Protein AF-A0A372R9N8-F1 (afdb_monomer)

Secondary structure (DSSP, 8-state):
-----HHHHHHHHHT---SSS-PPPPPSS-TTS-HHHHHHHHHHHHHHHHHTT-HHHHHHHHHHHHHIIIII---HHHHHHHHHTS-HHHHHHHHHHHHHTTTTHHHHHHT-SS--HHHHHH--HHHHHHHHHHHHHHHTTTTSS----------------S------------

Structure (mmCIF, N/CA/C/O backbone):
data_AF-A0A372R9N8-F1
#
_entry.id   AF-A0A372R9N8-F1
#
loop_
_atom_site.group_PDB
_atom_site.id
_atom_site.type_symbol
_atom_site.label_atom_id
_atom_site.label_alt_id
_atom_site.label_comp_id
_atom_site.label_asym_id
_atom_site.label_entity_id
_atom_site.label_seq_id
_atom_site.pdbx_PDB_ins_code
_atom_site.Cartn_x
_atom_site.Cartn_y
_atom_site.Cartn_z
_atom_site.occupancy
_atom_site.B_iso_or_equiv
_atom_site.auth_seq_id
_atom_site.auth_comp_id
_atom_site.auth_asym_id
_atom_site.auth_atom_id
_atom_site.pdbx_PDB_model_num
ATOM 1 N N . MET A 1 1 ? -17.269 2.264 26.567 1.00 43.03 1 MET A N 1
ATOM 2 C CA . MET A 1 1 ? -16.571 1.505 25.507 1.00 43.03 1 MET A CA 1
ATOM 3 C C . MET A 1 1 ? -15.846 2.516 24.643 1.00 43.03 1 MET A C 1
ATOM 5 O O . MET A 1 1 ? -16.504 3.397 24.109 1.00 43.03 1 MET A O 1
ATOM 9 N N . THR A 1 2 ? -14.519 2.477 24.593 1.00 53.12 2 THR A N 1
ATOM 10 C CA . THR A 1 2 ? -13.720 3.378 23.752 1.00 53.12 2 THR A CA 1
ATOM 11 C C . THR A 1 2 ? -13.899 2.962 22.293 1.00 53.12 2 THR A C 1
ATOM 13 O O . THR A 1 2 ? -13.703 1.795 21.961 1.00 53.12 2 THR A O 1
ATOM 16 N N . GLU A 1 3 ? -14.330 3.882 21.434 1.00 68.81 3 GLU A N 1
ATOM 17 C CA . GLU A 1 3 ? -14.512 3.617 20.005 1.00 68.81 3 GLU A CA 1
ATOM 18 C C . GLU A 1 3 ? -13.165 3.241 19.367 1.00 68.81 3 GLU A C 1
ATOM 20 O O . GLU A 1 3 ? -12.196 3.994 19.471 1.00 68.81 3 GLU A O 1
ATOM 25 N N . ILE A 1 4 ? -13.092 2.068 18.724 1.00 79.00 4 ILE A N 1
ATOM 26 C CA . ILE A 1 4 ? -11.859 1.617 18.067 1.00 79.00 4 ILE A CA 1
ATOM 27 C C . ILE A 1 4 ? -11.661 2.411 16.774 1.00 79.00 4 ILE A C 1
ATOM 29 O O . ILE A 1 4 ? -12.340 2.159 15.770 1.00 79.00 4 ILE A O 1
ATOM 33 N N . ASN A 1 5 ? -10.709 3.343 16.791 1.00 91.69 5 ASN A N 1
ATOM 34 C CA . ASN A 1 5 ? -10.430 4.228 15.662 1.00 91.69 5 ASN A CA 1
ATOM 35 C C .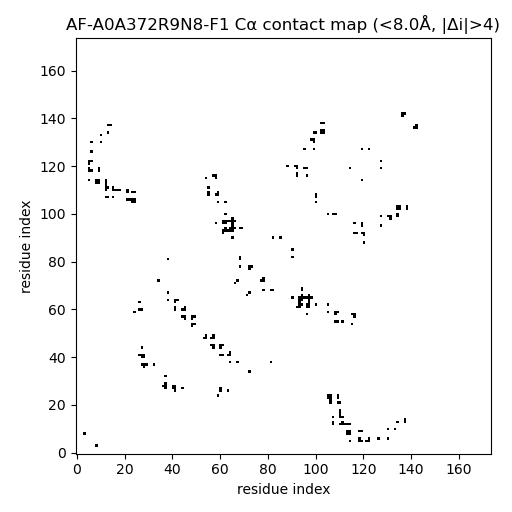 ASN A 1 5 ? -9.577 3.550 14.562 1.00 91.69 5 ASN A C 1
ATOM 37 O O . ASN A 1 5 ? -9.140 2.402 14.682 1.00 91.69 5 ASN A O 1
ATOM 41 N N . ALA A 1 6 ? -9.351 4.261 13.449 1.00 95.00 6 ALA A N 1
ATOM 42 C CA . ALA A 1 6 ? -8.601 3.746 12.298 1.00 95.00 6 ALA A CA 1
ATOM 43 C C . ALA A 1 6 ? -7.177 3.294 12.664 1.00 95.00 6 ALA A C 1
ATOM 45 O O . ALA A 1 6 ? -6.749 2.228 12.226 1.00 95.00 6 ALA A O 1
ATOM 46 N N . TYR A 1 7 ? -6.473 4.074 13.487 1.00 97.19 7 TYR A N 1
ATOM 47 C CA . TYR A 1 7 ? -5.128 3.749 13.953 1.00 97.19 7 TYR A CA 1
ATOM 48 C C . TYR A 1 7 ? -5.107 2.425 14.728 1.00 97.19 7 TYR A C 1
ATOM 50 O O . TYR A 1 7 ? -4.337 1.530 14.389 1.00 97.19 7 TYR A O 1
ATOM 58 N N . GLN A 1 8 ? -6.008 2.252 15.700 1.00 96.75 8 GLN A N 1
ATOM 59 C CA . GLN A 1 8 ? -6.054 1.045 16.530 1.00 96.75 8 GLN A CA 1
ATOM 60 C C . GLN A 1 8 ? -6.356 -0.215 15.708 1.00 96.75 8 GLN A C 1
ATOM 62 O O . GLN A 1 8 ? -5.781 -1.271 15.969 1.00 96.75 8 GLN A O 1
ATOM 67 N N . ARG A 1 9 ? -7.215 -0.110 14.684 1.00 97.00 9 ARG A N 1
ATOM 68 C CA . ARG A 1 9 ? -7.500 -1.228 13.767 1.00 97.00 9 ARG A CA 1
ATOM 69 C C . ARG A 1 9 ? -6.282 -1.620 12.939 1.00 97.00 9 ARG A C 1
ATOM 71 O O . ARG A 1 9 ? -6.011 -2.809 12.808 1.00 97.00 9 ARG A O 1
ATOM 78 N N . ILE A 1 10 ? -5.553 -0.638 12.408 1.00 98.00 10 ILE A N 1
ATOM 79 C CA . ILE A 1 10 ? -4.349 -0.897 11.609 1.00 98.00 10 ILE A CA 1
ATOM 80 C C . ILE A 1 10 ? -3.252 -1.505 12.485 1.00 98.00 10 ILE A C 1
ATOM 82 O O . ILE A 1 10 ? -2.658 -2.505 12.100 1.00 98.00 10 ILE A O 1
ATOM 86 N N . LEU A 1 11 ? -3.025 -0.967 13.686 1.00 97.62 11 LEU A N 1
ATOM 87 C CA . LEU A 1 11 ? -2.047 -1.523 14.622 1.00 97.62 11 LEU A CA 1
ATOM 88 C C . LEU A 1 11 ? -2.393 -2.964 15.028 1.00 97.62 11 LEU A C 1
ATOM 90 O O . LEU A 1 11 ? -1.517 -3.823 15.065 1.00 97.62 11 LEU A O 1
ATOM 94 N N . GLY A 1 12 ? -3.671 -3.246 15.301 1.00 96.81 12 GLY A N 1
ATOM 95 C CA . GLY A 1 12 ? -4.128 -4.605 15.598 1.00 96.81 12 GLY A CA 1
ATOM 96 C C . GLY A 1 12 ? -3.878 -5.577 14.442 1.00 96.81 12 GLY A C 1
ATOM 97 O O . GLY A 1 12 ? -3.450 -6.707 14.664 1.00 96.81 12 GLY A O 1
ATOM 98 N N . ASP A 1 13 ? -4.077 -5.121 13.206 1.00 97.06 13 ASP A N 1
ATOM 99 C CA . ASP A 1 13 ? -3.770 -5.904 12.012 1.00 97.06 13 ASP A CA 1
ATOM 100 C C . ASP A 1 13 ? -2.258 -6.079 11.779 1.00 97.06 13 ASP A C 1
ATOM 102 O O . ASP A 1 13 ? -1.839 -7.139 11.322 1.00 97.06 13 ASP A O 1
ATOM 106 N N . LEU A 1 14 ? -1.417 -5.098 12.123 1.00 96.69 14 LEU A N 1
ATOM 107 C CA . LEU A 1 14 ? 0.045 -5.240 12.058 1.00 96.69 14 LEU A CA 1
ATOM 108 C C . LEU A 1 14 ? 0.571 -6.297 13.035 1.00 96.69 14 LEU A C 1
ATOM 110 O O . LEU A 1 14 ? 1.542 -6.976 12.727 1.00 96.69 14 LEU A O 1
ATOM 114 N N . ARG A 1 15 ? -0.088 -6.470 14.186 1.00 95.69 15 ARG A N 1
ATOM 115 C CA . ARG A 1 15 ? 0.272 -7.465 15.212 1.00 95.69 15 ARG A CA 1
ATOM 116 C C . ARG A 1 15 ? -0.262 -8.870 14.936 1.00 95.69 15 ARG A C 1
ATOM 118 O O . ARG A 1 15 ? -0.009 -9.792 15.709 1.00 95.69 15 ARG A O 1
ATOM 125 N N . ARG A 1 16 ? -1.047 -9.059 13.874 1.00 94.06 16 ARG A N 1
ATOM 126 C CA . ARG A 1 16 ? -1.622 -10.369 13.560 1.00 94.06 16 ARG A CA 1
ATOM 127 C C . ARG A 1 16 ? -0.546 -11.365 13.157 1.00 94.06 16 ARG A C 1
ATOM 129 O O . ARG A 1 16 ? 0.140 -11.168 12.163 1.00 94.06 16 ARG A O 1
ATOM 136 N N . LEU A 1 17 ? -0.505 -12.482 13.877 1.00 91.06 17 LEU A N 1
ATOM 137 C CA . LEU A 1 17 ? 0.368 -13.622 13.583 1.00 91.06 17 LEU A CA 1
ATOM 138 C C . LEU A 1 17 ? -0.353 -14.758 12.847 1.00 91.06 17 LEU A C 1
ATOM 140 O O . LEU A 1 17 ? 0.290 -15.698 12.393 1.00 91.06 17 LEU A O 1
ATOM 144 N N . GLN A 1 18 ? -1.685 -14.689 12.760 1.00 88.94 18 GLN A N 1
ATOM 145 C CA . GLN A 1 18 ? -2.512 -15.709 12.122 1.00 88.94 18 GLN A CA 1
ATOM 146 C C . GLN A 1 18 ? -3.116 -15.201 10.801 1.00 88.94 18 GLN A C 1
ATOM 148 O O . GLN A 1 18 ? -3.549 -14.045 10.755 1.00 88.94 18 GLN A O 1
ATOM 153 N N . PRO A 1 19 ? -3.191 -16.056 9.764 1.00 91.12 19 PRO A N 1
ATOM 154 C CA . PRO A 1 19 ? -2.629 -17.412 9.728 1.00 91.12 19 PRO A CA 1
ATOM 155 C C . PRO A 1 19 ? -1.086 -17.401 9.748 1.00 91.12 19 PRO A C 1
ATOM 157 O O . PRO A 1 19 ? -0.458 -16.455 9.264 1.00 91.12 19 PRO A O 1
ATOM 160 N N . THR A 1 20 ? -0.482 -18.424 10.366 1.00 86.62 20 THR A N 1
ATOM 161 C CA . THR A 1 20 ? 0.984 -18.551 10.468 1.00 86.62 20 THR A CA 1
ATOM 162 C C . THR A 1 20 ? 1.615 -18.619 9.081 1.00 86.62 20 THR A C 1
ATOM 164 O O . THR A 1 20 ? 2.486 -17.811 8.751 1.00 86.62 20 THR A O 1
ATOM 167 N N . GLU A 1 21 ? 1.102 -19.516 8.241 1.00 88.44 21 GLU A N 1
ATOM 168 C CA . GLU A 1 21 ? 1.483 -19.625 6.839 1.00 88.44 21 GLU A CA 1
ATOM 169 C C . GLU A 1 21 ? 0.560 -18.773 5.970 1.00 88.44 21 GLU A C 1
ATOM 171 O O . GLU A 1 21 ? -0.666 -18.841 6.060 1.00 88.44 21 GLU A O 1
ATOM 176 N N . VAL A 1 22 ? 1.172 -17.951 5.126 1.00 91.56 22 VAL A N 1
ATOM 177 C CA . VAL A 1 22 ? 0.489 -17.049 4.205 1.00 91.56 22 VAL A CA 1
ATOM 178 C C . VAL A 1 22 ? 1.173 -17.170 2.857 1.00 91.56 22 VAL A C 1
ATOM 180 O O . VAL A 1 22 ? 2.383 -16.976 2.756 1.00 91.56 22 VAL A O 1
ATOM 183 N N . ALA A 1 23 ? 0.396 -17.433 1.809 1.00 90.94 23 ALA A N 1
ATOM 184 C CA . ALA A 1 23 ? 0.884 -17.264 0.451 1.00 90.94 23 ALA A CA 1
ATOM 185 C C . ALA A 1 23 ? 0.972 -15.764 0.139 1.00 90.94 23 ALA A C 1
ATOM 187 O O . ALA A 1 23 ? -0.040 -15.057 0.167 1.00 90.94 23 ALA A O 1
ATOM 188 N N . ALA A 1 24 ? 2.179 -15.281 -0.153 1.00 89.94 24 ALA A N 1
ATOM 189 C CA . ALA A 1 24 ? 2.378 -13.918 -0.621 1.00 89.94 24 ALA A CA 1
ATOM 190 C C . ALA A 1 24 ? 1.593 -13.712 -1.924 1.00 89.94 24 ALA A C 1
ATOM 192 O O . ALA A 1 24 ? 1.781 -14.445 -2.898 1.00 89.94 24 ALA A O 1
ATOM 193 N N . TYR A 1 25 ? 0.699 -12.723 -1.943 1.00 95.25 25 TYR A N 1
ATOM 194 C CA . TYR A 1 25 ? 0.009 -12.344 -3.170 1.00 95.25 25 TYR A CA 1
ATOM 195 C C . TYR A 1 25 ? 1.032 -11.711 -4.118 1.00 95.25 25 TYR A C 1
ATOM 197 O O . TYR A 1 25 ? 1.612 -10.706 -3.727 1.00 95.25 25 TYR A O 1
ATOM 205 N N . PRO A 1 26 ? 1.293 -12.265 -5.314 1.00 96.56 26 PRO A N 1
ATOM 206 C CA . PRO A 1 26 ? 2.371 -11.792 -6.176 1.00 96.56 26 PRO A CA 1
ATOM 207 C C . PRO A 1 26 ? 2.063 -10.412 -6.784 1.00 96.56 26 PRO A C 1
ATOM 209 O O . PRO A 1 26 ? 0.893 -10.035 -6.912 1.00 96.56 26 PRO A O 1
ATOM 212 N N . PRO A 1 27 ? 3.088 -9.660 -7.232 1.00 97.06 27 PRO A N 1
ATOM 213 C CA . PRO A 1 27 ? 2.860 -8.442 -7.999 1.00 97.06 27 PRO A CA 1
ATOM 214 C C . PRO A 1 27 ? 2.071 -8.754 -9.284 1.00 97.06 27 PRO A C 1
ATOM 216 O O . PRO A 1 27 ? 2.289 -9.796 -9.905 1.00 97.06 27 PRO A O 1
ATOM 219 N N . PRO A 1 28 ? 1.191 -7.846 -9.745 1.00 96.81 28 PRO A N 1
ATOM 220 C CA . PRO A 1 28 ? 0.350 -8.074 -10.924 1.00 96.81 28 PRO A CA 1
ATOM 221 C C . PRO A 1 28 ? 1.111 -7.958 -12.259 1.00 96.81 28 PRO A C 1
ATOM 223 O O . PRO A 1 28 ? 0.489 -7.869 -13.314 1.00 96.81 28 PRO A O 1
ATOM 226 N N . TYR A 1 29 ? 2.443 -7.925 -12.219 1.00 97.00 29 TYR A N 1
ATOM 227 C CA . TYR A 1 29 ? 3.330 -7.718 -13.355 1.00 97.00 29 TYR A CA 1
ATOM 228 C C . TYR A 1 29 ? 4.553 -8.630 -13.269 1.00 97.00 29 TYR A C 1
ATOM 230 O O . TYR A 1 29 ? 4.958 -9.072 -12.192 1.00 97.00 29 TYR A O 1
ATOM 238 N N . THR A 1 30 ? 5.185 -8.874 -14.414 1.00 95.06 30 THR A N 1
ATOM 239 C CA . THR A 1 30 ? 6.454 -9.601 -14.483 1.00 95.06 30 THR A CA 1
ATOM 240 C C . THR A 1 30 ? 7.630 -8.670 -14.186 1.00 95.06 30 THR A C 1
ATOM 242 O O . THR A 1 30 ? 7.565 -7.455 -14.387 1.00 95.06 30 THR A O 1
ATOM 245 N N . ILE A 1 31 ? 8.751 -9.229 -13.727 1.00 91.12 31 ILE A N 1
ATOM 246 C CA . ILE A 1 31 ? 9.955 -8.438 -13.419 1.00 91.12 31 ILE A CA 1
ATOM 247 C C . ILE A 1 31 ? 10.546 -7.739 -14.654 1.00 91.12 31 ILE A C 1
ATOM 249 O O . ILE A 1 31 ? 11.202 -6.709 -14.512 1.00 91.12 31 ILE A O 1
ATOM 253 N N . THR A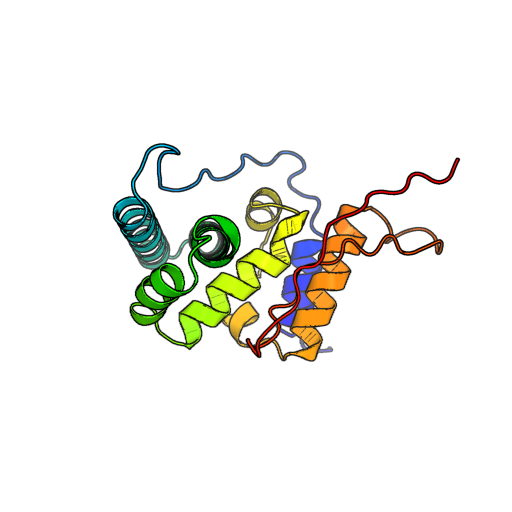 1 32 ? 10.289 -8.279 -15.849 1.00 94.50 32 THR A N 1
ATOM 254 C CA . THR A 1 32 ? 10.775 -7.774 -17.139 1.00 94.50 32 THR A CA 1
ATOM 255 C C . THR A 1 32 ? 9.870 -6.714 -17.764 1.00 94.50 32 THR A C 1
ATOM 257 O O . THR A 1 32 ? 10.280 -6.098 -18.744 1.00 94.50 32 THR A O 1
ATOM 260 N N . ALA A 1 33 ? 8.657 -6.512 -17.237 1.00 96.12 33 ALA A N 1
ATOM 261 C CA . ALA A 1 33 ? 7.711 -5.527 -17.756 1.00 96.12 33 ALA A CA 1
ATOM 262 C C . ALA A 1 33 ? 8.277 -4.097 -17.679 1.00 96.12 33 ALA A C 1
ATOM 264 O O . ALA A 1 33 ? 8.979 -3.735 -16.726 1.00 96.12 33 ALA A O 1
ATOM 265 N N . GLY A 1 34 ? 7.944 -3.272 -18.675 1.00 97.12 34 GLY A N 1
ATOM 266 C CA . GLY A 1 34 ? 8.296 -1.846 -18.688 1.00 97.12 34 GLY A CA 1
ATOM 267 C C . GLY A 1 34 ? 7.582 -1.064 -17.577 1.00 97.12 34 GLY A C 1
ATOM 268 O O . GLY A 1 34 ? 6.603 -1.540 -17.011 1.00 97.12 34 GLY A O 1
ATOM 269 N N . LEU A 1 35 ? 8.038 0.151 -17.246 1.00 97.12 35 LEU A N 1
ATOM 270 C CA . LEU A 1 35 ? 7.426 0.940 -16.161 1.00 97.12 35 LEU A CA 1
ATOM 271 C C . LEU A 1 35 ? 5.958 1.279 -16.445 1.00 97.12 35 LEU A C 1
ATOM 273 O O . LEU A 1 35 ? 5.122 1.190 -15.551 1.00 97.12 35 LEU A O 1
ATOM 277 N N . GLU A 1 36 ? 5.657 1.654 -17.683 1.00 97.31 36 GLU A N 1
ATOM 278 C CA . GLU A 1 36 ? 4.313 1.965 -18.161 1.00 97.31 36 GLU A CA 1
ATOM 279 C C . GLU A 1 36 ? 3.401 0.736 -18.054 1.00 97.31 36 GLU A C 1
ATOM 281 O O . GLU A 1 36 ? 2.345 0.801 -17.433 1.00 97.31 36 GLU A O 1
ATOM 286 N N . GLU A 1 37 ? 3.870 -0.415 -18.539 1.00 97.94 37 GLU A N 1
ATOM 287 C CA . GLU A 1 37 ? 3.149 -1.686 -18.446 1.00 97.94 37 GLU A CA 1
ATOM 288 C C . GLU A 1 37 ? 2.911 -2.106 -16.986 1.00 97.94 37 GLU A C 1
ATOM 290 O O . GLU A 1 37 ? 1.794 -2.473 -16.622 1.00 97.94 37 GLU A O 1
ATOM 295 N N . LYS A 1 38 ? 3.929 -2.001 -16.116 1.00 98.44 38 LYS A N 1
ATOM 296 C CA . LYS A 1 38 ? 3.777 -2.260 -14.675 1.00 98.44 38 LYS A CA 1
ATOM 297 C C . LYS A 1 38 ? 2.691 -1.365 -14.077 1.00 98.44 38 LYS A C 1
ATOM 299 O O . LYS A 1 38 ? 1.829 -1.861 -13.357 1.00 98.44 38 LYS A O 1
ATOM 304 N N . PHE A 1 39 ? 2.711 -0.066 -14.376 1.00 98.12 39 PHE A N 1
ATOM 305 C CA . PHE A 1 39 ? 1.721 0.884 -13.869 1.00 98.12 39 PHE A CA 1
ATOM 306 C C . PHE A 1 39 ? 0.297 0.529 -14.318 1.00 98.12 39 PHE A C 1
ATOM 308 O O . PHE A 1 39 ? -0.616 0.494 -13.488 1.00 98.12 39 PHE A O 1
ATOM 315 N N . ASP A 1 40 ? 0.113 0.201 -15.596 1.00 98.12 40 ASP A N 1
ATOM 316 C CA . ASP A 1 40 ? -1.187 -0.176 -16.155 1.00 98.12 40 ASP A CA 1
ATOM 317 C C . ASP A 1 40 ? -1.714 -1.480 -15.545 1.00 98.12 40 ASP A C 1
ATOM 319 O O . ASP A 1 40 ? -2.877 -1.550 -15.136 1.00 98.12 40 ASP A O 1
ATOM 323 N N . LEU A 1 41 ? -0.855 -2.493 -15.393 1.00 98.56 41 LEU A N 1
ATOM 324 C CA . LEU A 1 41 ? -1.211 -3.770 -14.770 1.00 98.56 41 LEU A CA 1
ATOM 325 C C . LEU A 1 41 ? -1.584 -3.612 -13.290 1.00 98.56 41 LEU A C 1
ATOM 327 O O . LEU A 1 41 ? -2.563 -4.214 -12.837 1.00 98.56 41 LEU A O 1
ATOM 331 N N . ILE A 1 42 ? -0.858 -2.773 -12.542 1.00 98.50 42 ILE A N 1
ATOM 332 C CA . ILE A 1 42 ? -1.194 -2.447 -11.149 1.00 98.50 42 ILE A CA 1
ATOM 333 C C . ILE A 1 42 ? -2.567 -1.771 -11.080 1.00 98.50 42 ILE A C 1
ATOM 335 O O . ILE A 1 42 ? -3.423 -2.206 -10.307 1.00 98.50 42 ILE A O 1
ATOM 339 N N . ASN A 1 43 ? -2.812 -0.745 -11.899 1.00 98.06 43 ASN A N 1
ATOM 340 C CA . ASN A 1 43 ? -4.098 -0.045 -11.912 1.00 98.06 43 ASN A CA 1
ATOM 341 C C . ASN A 1 43 ? -5.248 -0.979 -12.309 1.00 98.06 43 ASN A C 1
ATOM 343 O O . ASN A 1 43 ? -6.285 -0.992 -11.646 1.00 98.06 43 ASN A O 1
ATOM 347 N N . ALA A 1 44 ? -5.057 -1.825 -13.322 1.00 98.38 44 ALA A N 1
ATOM 348 C CA . ALA A 1 44 ? -6.047 -2.820 -13.721 1.00 98.38 44 ALA A CA 1
ATOM 349 C C . ALA A 1 44 ? -6.352 -3.818 -12.590 1.00 98.38 44 ALA A C 1
ATOM 351 O O . ALA A 1 44 ? -7.512 -4.183 -12.379 1.00 98.38 44 ALA A O 1
ATOM 352 N N . ALA A 1 45 ? -5.338 -4.244 -11.830 1.00 98.50 45 ALA A N 1
ATOM 353 C CA . ALA A 1 45 ? -5.521 -5.121 -10.678 1.00 98.50 45 ALA A CA 1
ATOM 354 C C . ALA A 1 45 ? -6.281 -4.433 -9.531 1.00 98.50 45 ALA A C 1
ATOM 356 O O . ALA A 1 45 ? -7.191 -5.037 -8.962 1.00 98.50 45 ALA A O 1
ATOM 357 N N . ILE A 1 46 ? -5.992 -3.157 -9.259 1.00 98.19 46 ILE A N 1
ATOM 358 C CA . ILE A 1 46 ? -6.737 -2.329 -8.297 1.00 98.19 46 ILE A CA 1
ATOM 359 C C . ILE A 1 46 ? -8.211 -2.213 -8.708 1.00 98.19 46 ILE A C 1
ATOM 361 O O . ILE A 1 46 ? -9.096 -2.434 -7.883 1.0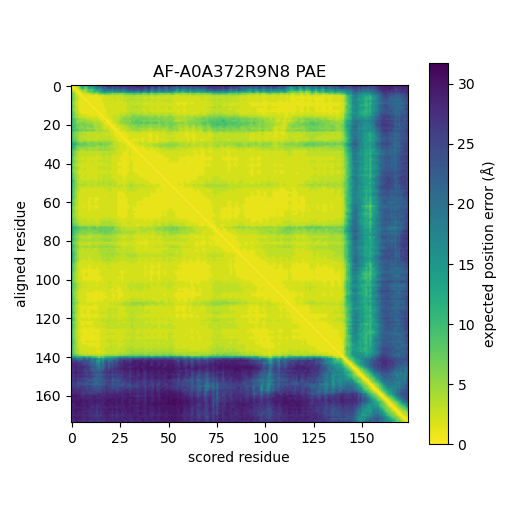0 98.19 46 ILE A O 1
ATOM 365 N N . GLU A 1 47 ? -8.495 -1.898 -9.973 1.00 97.94 47 GLU A N 1
ATOM 366 C CA . GLU A 1 47 ? -9.872 -1.772 -10.469 1.00 97.94 47 GLU A CA 1
ATOM 367 C C . GLU A 1 47 ? -10.618 -3.112 -10.486 1.00 97.94 47 GLU A C 1
ATOM 369 O O . GLU A 1 47 ? -11.828 -3.159 -10.260 1.00 97.94 47 GLU A O 1
ATOM 374 N N . ARG A 1 48 ? -9.925 -4.233 -10.720 1.00 98.25 48 ARG A N 1
ATOM 375 C CA . ARG A 1 48 ? -10.518 -5.566 -10.529 1.00 98.25 48 ARG A CA 1
ATOM 376 C C . ARG A 1 48 ? -10.881 -5.810 -9.068 1.00 98.25 48 ARG A C 1
ATOM 378 O O . ARG A 1 48 ? -12.030 -6.149 -8.815 1.00 98.25 48 ARG A O 1
ATOM 385 N N . ALA A 1 49 ? -9.954 -5.583 -8.136 1.00 97.94 49 ALA A N 1
ATOM 386 C CA . ALA A 1 49 ? -10.190 -5.790 -6.707 1.00 97.94 49 ALA A CA 1
ATOM 387 C C . ALA A 1 49 ? -11.369 -4.950 -6.186 1.00 97.94 49 ALA A C 1
ATOM 389 O O . ALA A 1 49 ? -12.220 -5.468 -5.471 1.00 97.94 49 ALA A O 1
ATOM 390 N N . LYS A 1 50 ? -11.479 -3.685 -6.619 1.00 95.94 50 LYS A N 1
ATOM 391 C CA . LYS A 1 50 ? -12.633 -2.822 -6.311 1.00 95.94 50 LYS A CA 1
ATOM 392 C C . LYS A 1 50 ? -13.956 -3.397 -6.818 1.00 95.94 50 LYS A C 1
ATOM 394 O O . LYS A 1 50 ? -14.945 -3.357 -6.101 1.00 95.94 50 LYS A O 1
ATOM 399 N N . ARG A 1 51 ? -13.989 -3.907 -8.055 1.00 97.94 51 ARG A N 1
ATOM 400 C CA . ARG A 1 51 ? -15.218 -4.439 -8.672 1.00 97.94 51 ARG A CA 1
ATOM 401 C C . ARG A 1 51 ? -15.746 -5.692 -7.982 1.00 97.94 51 ARG A C 1
ATOM 403 O O . ARG A 1 51 ? -16.954 -5.889 -7.974 1.00 97.94 51 ARG A O 1
ATOM 410 N N . ILE A 1 52 ? -14.860 -6.517 -7.429 1.00 97.50 52 ILE A N 1
ATOM 411 C CA . ILE A 1 52 ? -15.235 -7.729 -6.684 1.00 97.50 52 ILE A CA 1
ATOM 412 C C . ILE A 1 52 ? -15.332 -7.497 -5.167 1.00 97.50 52 ILE A C 1
ATOM 414 O O . ILE A 1 52 ? -15.492 -8.457 -4.425 1.00 97.50 52 ILE A O 1
ATOM 418 N N . ASP A 1 53 ? -15.209 -6.242 -4.718 1.00 96.12 53 ASP A N 1
ATOM 419 C CA . ASP A 1 53 ? -15.193 -5.829 -3.307 1.00 96.12 53 ASP A CA 1
ATOM 420 C C . ASP A 1 53 ? -14.181 -6.601 -2.432 1.00 96.12 53 ASP A C 1
ATOM 422 O O . ASP A 1 53 ? -14.395 -6.863 -1.247 1.00 96.12 53 ASP A O 1
ATOM 426 N N . ASP A 1 54 ? -13.030 -6.960 -3.011 1.00 97.44 54 ASP A N 1
ATOM 427 C CA . ASP A 1 54 ? -11.970 -7.653 -2.281 1.00 97.44 54 ASP A CA 1
ATOM 428 C C . ASP A 1 54 ? -10.995 -6.647 -1.661 1.00 97.44 54 ASP A C 1
ATOM 430 O O . ASP A 1 54 ? -10.045 -6.154 -2.283 1.00 97.44 54 ASP A O 1
ATOM 434 N N . ARG A 1 55 ? -11.237 -6.351 -0.383 1.00 97.06 55 ARG A N 1
ATOM 435 C CA . ARG A 1 55 ? -10.422 -5.447 0.439 1.00 97.06 55 ARG A CA 1
ATOM 436 C C . ARG A 1 55 ? -8.951 -5.866 0.516 1.00 97.06 55 ARG A C 1
ATOM 438 O O . ARG A 1 55 ? -8.087 -4.987 0.514 1.00 97.06 55 ARG A O 1
ATOM 445 N N . ILE A 1 56 ? -8.660 -7.163 0.640 1.00 97.38 56 ILE A N 1
ATOM 446 C CA . ILE A 1 56 ? -7.285 -7.648 0.834 1.00 97.38 56 ILE A CA 1
ATOM 447 C C . ILE A 1 56 ? -6.516 -7.483 -0.472 1.00 97.38 56 ILE A C 1
ATOM 449 O O . ILE A 1 56 ? -5.440 -6.883 -0.472 1.00 97.38 56 ILE A O 1
ATOM 453 N N . LEU A 1 57 ? -7.104 -7.899 -1.597 1.00 97.69 57 LEU A N 1
ATOM 454 C CA . LEU A 1 57 ? -6.507 -7.680 -2.913 1.00 97.69 57 LEU A CA 1
ATOM 455 C C . LEU A 1 57 ? -6.366 -6.192 -3.227 1.00 97.69 57 LEU A C 1
ATOM 457 O O . LEU A 1 57 ? -5.368 -5.776 -3.818 1.00 97.69 57 LEU A O 1
ATOM 461 N N . MET A 1 58 ? -7.320 -5.360 -2.808 1.00 97.56 58 MET A N 1
ATOM 462 C CA . MET A 1 58 ? -7.198 -3.916 -2.973 1.00 97.56 58 MET A CA 1
ATOM 463 C C . MET A 1 58 ? -5.983 -3.377 -2.209 1.00 97.56 58 MET A C 1
ATOM 465 O O . MET A 1 58 ? -5.200 -2.627 -2.787 1.00 97.56 58 MET A O 1
ATOM 469 N N . LEU A 1 59 ? -5.785 -3.773 -0.947 1.00 98.19 59 LEU A N 1
ATOM 470 C CA . LEU A 1 59 ? -4.612 -3.370 -0.165 1.00 98.19 59 LEU A CA 1
ATOM 471 C C . LEU A 1 59 ? -3.302 -3.880 -0.767 1.00 98.19 59 LEU A C 1
ATOM 473 O O . LEU A 1 59 ? -2.356 -3.104 -0.870 1.00 98.19 59 LEU A O 1
ATOM 477 N N . ALA A 1 60 ? -3.249 -5.142 -1.192 1.00 98.44 60 ALA A N 1
ATOM 478 C CA . ALA A 1 60 ? -2.041 -5.733 -1.757 1.00 98.44 60 ALA A CA 1
ATOM 479 C C . ALA A 1 60 ? -1.633 -5.039 -3.069 1.00 98.44 60 ALA A C 1
ATOM 481 O O . ALA A 1 60 ? -0.481 -4.650 -3.248 1.00 98.44 60 ALA A O 1
ATOM 482 N N . ASN A 1 61 ? -2.588 -4.770 -3.965 1.00 98.56 61 ASN A N 1
ATOM 483 C CA . ASN A 1 61 ? -2.292 -4.043 -5.202 1.00 98.56 61 ASN A CA 1
ATOM 484 C C . ASN A 1 61 ? -1.930 -2.565 -4.943 1.00 98.56 61 ASN A C 1
ATOM 486 O O . ASN A 1 61 ? -1.071 -2.006 -5.622 1.00 98.56 61 ASN A O 1
ATOM 490 N N . VAL A 1 62 ? -2.531 -1.929 -3.933 1.00 98.38 62 VAL A N 1
ATOM 491 C CA . VAL A 1 62 ? -2.170 -0.569 -3.495 1.00 98.38 62 VAL A CA 1
ATOM 492 C C . VAL A 1 62 ? -0.767 -0.522 -2.878 1.00 98.38 62 VAL A C 1
ATOM 494 O O . VAL A 1 62 ? -0.037 0.443 -3.110 1.00 98.38 62 VAL A O 1
ATOM 497 N N . TYR A 1 63 ? -0.368 -1.554 -2.132 1.00 98.69 63 TYR A N 1
ATOM 498 C CA . TYR A 1 63 ? 0.999 -1.727 -1.643 1.00 98.69 63 TYR A CA 1
ATOM 499 C C . TYR A 1 63 ? 1.989 -1.802 -2.807 1.00 98.69 63 TYR A C 1
ATOM 501 O O . TYR A 1 63 ? 2.970 -1.057 -2.818 1.00 98.69 63 TYR A O 1
ATOM 509 N N . TYR A 1 64 ? 1.689 -2.602 -3.835 1.00 98.62 64 TYR A N 1
ATOM 510 C CA . TYR A 1 64 ? 2.529 -2.682 -5.030 1.00 98.62 64 TYR A CA 1
ATOM 511 C C . TYR A 1 64 ? 2.612 -1.368 -5.801 1.00 98.62 64 TYR A C 1
ATOM 513 O O . TYR A 1 64 ? 3.686 -1.024 -6.291 1.00 98.62 64 TYR A O 1
ATOM 521 N N . LEU A 1 65 ? 1.530 -0.586 -5.855 1.00 98.50 65 LEU A N 1
ATOM 522 C CA . LEU A 1 65 ? 1.582 0.76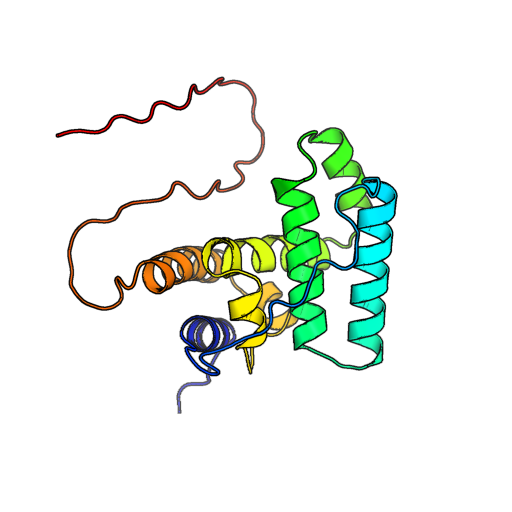4 -6.414 1.00 98.50 65 LEU A CA 1
ATOM 523 C C . LEU A 1 65 ? 2.525 1.673 -5.617 1.00 98.50 65 LEU A C 1
ATOM 525 O O . LEU A 1 65 ? 3.302 2.420 -6.206 1.00 98.50 65 LEU A O 1
ATOM 529 N N . GLY A 1 66 ? 2.475 1.617 -4.284 1.00 98.38 66 GLY A N 1
ATOM 530 C CA . GLY A 1 66 ? 3.382 2.385 -3.433 1.00 98.38 66 GLY A CA 1
ATOM 531 C C . GLY A 1 66 ? 4.843 1.963 -3.612 1.00 98.38 66 GLY A C 1
ATOM 532 O O . GLY A 1 66 ? 5.691 2.827 -3.817 1.00 98.38 66 GLY A O 1
ATOM 533 N N . HIS A 1 67 ? 5.126 0.658 -3.650 1.00 98.00 67 HIS A N 1
ATOM 534 C CA . HIS A 1 67 ? 6.461 0.126 -3.944 1.00 98.00 67 HIS A CA 1
ATOM 535 C C . HIS A 1 67 ? 6.964 0.577 -5.326 1.00 98.00 67 HIS A C 1
ATOM 537 O O . HIS A 1 67 ? 8.086 1.066 -5.459 1.00 98.00 67 HIS A O 1
ATOM 543 N N . PHE A 1 68 ? 6.118 0.489 -6.357 1.00 97.88 68 PHE A N 1
ATOM 544 C CA . PHE A 1 68 ? 6.433 0.971 -7.703 1.00 97.88 68 PHE A CA 1
ATOM 545 C C . PHE A 1 68 ? 6.817 2.459 -7.703 1.00 97.88 68 PHE A C 1
ATOM 547 O O . PHE A 1 68 ? 7.815 2.855 -8.307 1.00 97.88 68 PHE A O 1
ATOM 554 N N . LEU A 1 69 ? 6.058 3.286 -6.981 1.00 97.19 69 LEU A N 1
ATOM 555 C CA . LEU A 1 69 ? 6.299 4.723 -6.899 1.00 97.19 69 LEU A CA 1
ATOM 556 C C . LEU A 1 69 ? 7.532 5.087 -6.061 1.00 97.19 69 LEU A C 1
ATOM 558 O O . LEU A 1 69 ? 8.219 6.036 -6.426 1.00 97.19 69 LEU A O 1
ATOM 562 N N . GLU A 1 70 ? 7.819 4.394 -4.956 1.00 95.75 70 GLU A N 1
ATOM 563 C CA . GLU A 1 70 ? 8.906 4.767 -4.033 1.00 95.75 70 GLU A CA 1
ATOM 564 C C . GLU A 1 70 ? 10.248 4.079 -4.328 1.00 95.75 70 GLU A C 1
ATOM 566 O O . GLU A 1 70 ? 11.301 4.642 -4.007 1.00 95.75 70 GLU A O 1
ATOM 571 N N . VAL A 1 71 ? 10.228 2.885 -4.931 1.00 94.69 71 VAL A N 1
ATOM 572 C CA . VAL A 1 71 ? 11.409 2.011 -5.055 1.00 94.69 71 VAL A CA 1
ATOM 573 C C . VAL A 1 71 ? 11.809 1.763 -6.505 1.00 94.69 71 VAL A C 1
ATOM 575 O O . VAL A 1 71 ? 12.975 1.955 -6.859 1.00 94.69 71 VAL A O 1
ATOM 578 N N . GLU A 1 72 ? 10.868 1.353 -7.359 1.00 93.56 72 GLU A N 1
ATOM 579 C CA . GLU A 1 72 ? 11.172 0.968 -8.749 1.00 93.56 72 GLU A CA 1
ATOM 580 C C . GLU A 1 72 ? 11.601 2.181 -9.593 1.00 93.56 72 GLU A C 1
ATOM 582 O O . GLU A 1 72 ? 12.558 2.114 -10.370 1.00 93.56 72 GLU A O 1
ATOM 587 N N . ILE A 1 73 ? 10.935 3.329 -9.423 1.00 93.62 73 ILE A N 1
ATOM 588 C CA . ILE A 1 73 ? 11.220 4.529 -10.214 1.00 93.62 73 ILE A CA 1
ATOM 589 C C . ILE A 1 73 ? 12.295 5.390 -9.539 1.00 93.62 73 ILE A C 1
ATOM 591 O O . ILE A 1 73 ? 12.015 6.278 -8.734 1.00 93.62 73 ILE A O 1
ATOM 595 N N . ARG A 1 74 ? 13.554 5.183 -9.935 1.00 90.38 74 ARG A N 1
ATOM 596 C CA . ARG A 1 74 ? 14.703 5.960 -9.423 1.00 90.38 74 ARG A CA 1
ATOM 597 C C . ARG A 1 74 ? 14.750 7.413 -9.912 1.00 90.38 74 ARG A C 1
ATOM 599 O O . ARG A 1 74 ? 15.362 8.262 -9.266 1.00 90.38 74 ARG A O 1
ATOM 606 N N . ASP A 1 75 ? 14.144 7.691 -11.063 1.00 93.50 75 ASP A N 1
ATOM 607 C CA . ASP A 1 75 ? 14.108 9.019 -11.681 1.00 93.50 75 ASP A CA 1
ATOM 608 C C . ASP A 1 75 ? 12.897 9.818 -11.174 1.00 93.50 75 ASP A C 1
ATOM 610 O O . ASP A 1 75 ? 11.746 9.502 -11.484 1.00 93.50 75 ASP A O 1
ATOM 614 N N . ASN A 1 76 ? 13.159 10.896 -10.432 1.00 91.12 76 ASN A N 1
ATOM 615 C CA . ASN A 1 76 ? 12.123 11.758 -9.859 1.00 91.12 76 ASN A CA 1
ATOM 616 C C . ASN A 1 76 ? 11.201 12.396 -10.910 1.00 91.12 76 ASN A C 1
ATOM 618 O O . ASN A 1 76 ? 10.015 12.585 -10.635 1.00 91.12 76 ASN A O 1
ATOM 622 N N . THR A 1 77 ? 11.710 12.713 -12.102 1.00 93.75 77 THR A N 1
ATOM 623 C CA . THR A 1 77 ? 10.903 13.279 -13.191 1.00 93.75 77 THR A CA 1
ATOM 624 C C . THR A 1 77 ? 9.928 12.238 -13.718 1.00 93.75 77 THR A C 1
ATOM 626 O O . THR A 1 77 ? 8.736 12.520 -13.850 1.00 93.75 77 THR A O 1
ATOM 629 N N . LYS A 1 78 ? 10.404 11.010 -13.963 1.00 94.00 78 LYS A N 1
ATOM 630 C CA . LYS A 1 78 ? 9.535 9.898 -14.380 1.00 94.00 78 LYS A CA 1
ATOM 631 C C . LYS A 1 78 ? 8.510 9.562 -13.301 1.00 94.00 78 LYS A C 1
ATOM 633 O O . LYS A 1 78 ? 7.327 9.443 -13.606 1.00 94.00 78 LYS A O 1
ATOM 638 N N . ARG A 1 79 ? 8.929 9.512 -12.033 1.00 95.56 79 ARG A N 1
ATOM 639 C CA . ARG A 1 79 ? 8.029 9.297 -10.890 1.00 95.56 79 ARG A CA 1
ATOM 640 C C . ARG A 1 79 ? 6.938 10.363 -10.835 1.00 95.56 79 ARG A C 1
ATOM 642 O O . ARG A 1 79 ? 5.770 10.039 -10.635 1.00 95.56 79 ARG A O 1
ATOM 649 N N . GLY A 1 80 ? 7.299 11.624 -11.076 1.00 95.00 80 GLY A N 1
ATOM 650 C CA . GLY A 1 80 ? 6.357 12.738 -11.173 1.00 95.00 80 GLY A CA 1
ATOM 651 C C . GLY A 1 80 ? 5.256 12.511 -12.214 1.00 95.00 80 GLY A C 1
ATOM 652 O O . GLY A 1 80 ? 4.094 12.783 -11.919 1.00 95.00 80 GLY A O 1
ATOM 653 N N . ARG A 1 81 ? 5.590 11.950 -13.386 1.00 96.69 81 ARG A N 1
ATOM 654 C CA . ARG A 1 81 ? 4.617 11.646 -14.454 1.00 96.69 81 ARG A CA 1
ATOM 655 C C . ARG A 1 81 ? 3.596 10.589 -14.036 1.00 96.69 81 ARG A C 1
ATOM 657 O O . ARG A 1 81 ? 2.408 10.774 -14.271 1.00 96.69 81 ARG A O 1
ATOM 664 N N . PHE A 1 82 ? 4.027 9.511 -13.382 1.00 97.12 82 PHE A N 1
ATOM 665 C CA . PHE A 1 82 ? 3.100 8.491 -12.870 1.00 97.12 82 PHE A CA 1
ATOM 666 C C . PHE A 1 82 ? 2.239 9.027 -11.729 1.00 97.12 82 PHE A C 1
ATOM 668 O O . PHE A 1 82 ? 1.030 8.813 -11.706 1.00 97.12 82 PHE A O 1
ATOM 675 N N . LEU A 1 83 ? 2.829 9.806 -10.816 1.00 95.50 83 LEU A N 1
ATOM 676 C CA . LEU A 1 83 ? 2.065 10.461 -9.758 1.00 95.50 83 LEU A CA 1
ATOM 677 C C . LEU A 1 83 ? 0.974 11.357 -10.341 1.00 95.50 83 LEU A C 1
ATOM 679 O O . LEU A 1 83 ? -0.150 11.292 -9.861 1.00 95.50 83 LEU A O 1
ATOM 683 N N . GLN A 1 84 ? 1.266 12.155 -11.374 1.00 96.12 84 GLN A N 1
ATOM 684 C CA . GLN A 1 84 ? 0.294 13.054 -12.010 1.00 96.12 84 GLN A CA 1
ATOM 685 C C . GLN A 1 84 ? -0.984 12.350 -12.487 1.00 96.12 84 GLN A C 1
ATOM 687 O O . GLN A 1 84 ? -2.047 12.961 -12.422 1.00 96.12 84 GLN A O 1
ATOM 692 N N . GLN A 1 85 ? -0.900 11.072 -12.856 1.00 96.12 85 GLN A N 1
ATOM 693 C CA . GLN A 1 85 ? -2.043 10.261 -13.291 1.00 96.12 85 GLN A CA 1
ATOM 694 C C . GLN A 1 85 ? -2.944 9.796 -12.133 1.00 96.12 85 GLN A C 1
ATOM 696 O O . GLN A 1 85 ? -4.069 9.358 -12.353 1.00 96.12 85 GLN A O 1
ATOM 701 N N . LEU A 1 86 ? -2.483 9.904 -10.885 1.00 96.12 86 LEU A N 1
ATOM 702 C CA . LEU A 1 86 ? -3.233 9.508 -9.694 1.00 96.12 86 LEU A CA 1
ATOM 703 C C . LEU A 1 86 ? -3.864 10.718 -9.004 1.00 96.12 86 LEU A C 1
ATOM 705 O O . LEU A 1 86 ? -3.265 11.795 -8.943 1.00 96.12 86 LEU A O 1
ATOM 709 N N . SER A 1 87 ? -5.022 10.537 -8.365 1.00 95.62 87 SER A N 1
ATOM 710 C CA . SER A 1 87 ? -5.574 11.563 -7.471 1.00 95.62 87 SER A CA 1
ATOM 711 C C . SER A 1 87 ? -4.691 11.747 -6.232 1.00 95.62 87 SER A C 1
ATOM 713 O O . SER A 1 87 ? -4.033 10.809 -5.776 1.00 95.62 87 SER A O 1
ATOM 715 N N . ILE A 1 88 ? -4.692 12.942 -5.633 1.00 94.56 88 ILE A N 1
ATOM 716 C CA . ILE A 1 88 ? -3.878 13.222 -4.437 1.00 94.56 88 ILE A CA 1
ATOM 717 C C . ILE A 1 88 ? -4.193 12.269 -3.273 1.00 94.56 88 ILE A C 1
ATOM 719 O O . ILE A 1 88 ? -3.290 11.835 -2.558 1.00 94.56 88 ILE A O 1
ATOM 723 N N . HIS A 1 89 ? -5.464 11.885 -3.124 1.00 93.88 89 HIS A N 1
ATOM 724 C CA . HIS A 1 89 ? -5.891 10.914 -2.124 1.00 93.88 89 HIS A CA 1
ATOM 725 C C . HIS A 1 89 ? -5.317 9.528 -2.405 1.00 93.88 89 HIS A C 1
ATOM 727 O O . HIS A 1 89 ? -4.836 8.875 -1.483 1.00 93.88 89 HIS A O 1
ATOM 733 N N . PHE A 1 90 ? -5.323 9.096 -3.665 1.00 94.31 90 PHE A N 1
ATOM 734 C CA . PHE A 1 90 ? -4.832 7.774 -4.028 1.00 94.31 90 PHE A CA 1
ATOM 735 C C . PHE A 1 90 ? -3.308 7.670 -3.921 1.00 94.31 90 PHE A C 1
ATOM 737 O O . PHE A 1 90 ? -2.806 6.685 -3.386 1.00 94.31 90 PHE A O 1
ATOM 744 N N . ARG A 1 91 ? -2.578 8.731 -4.301 1.00 95.50 91 ARG A N 1
ATOM 745 C CA . ARG A 1 91 ? -1.125 8.844 -4.063 1.00 95.50 91 ARG A CA 1
ATOM 746 C C . ARG A 1 91 ? -0.792 8.637 -2.586 1.00 95.50 91 ARG A C 1
ATOM 748 O O . ARG A 1 91 ? 0.087 7.853 -2.252 1.00 95.50 91 ARG A O 1
ATOM 755 N N . MET A 1 92 ? -1.511 9.334 -1.702 1.00 97.00 92 MET A N 1
ATOM 756 C CA . MET A 1 92 ? -1.293 9.249 -0.258 1.00 97.00 92 MET A CA 1
ATOM 757 C C . MET A 1 92 ? -1.565 7.844 0.278 1.00 97.00 92 MET A C 1
ATOM 759 O O . MET A 1 92 ? -0.777 7.336 1.068 1.00 97.00 92 MET A O 1
ATOM 763 N N . ILE A 1 93 ? -2.659 7.219 -0.159 1.00 98.00 93 ILE A N 1
ATOM 764 C CA . ILE A 1 93 ? -3.005 5.851 0.228 1.00 98.00 93 ILE A CA 1
ATOM 765 C C . ILE A 1 93 ? -1.898 4.881 -0.198 1.00 98.00 93 ILE A C 1
ATOM 767 O O . ILE A 1 93 ? -1.408 4.143 0.650 1.00 98.00 93 ILE A O 1
ATOM 771 N N . ALA A 1 94 ? -1.479 4.897 -1.467 1.00 98.38 94 ALA A N 1
ATOM 772 C CA . ALA A 1 94 ? -0.474 3.970 -1.992 1.00 98.38 94 ALA A CA 1
ATOM 773 C C . ALA A 1 94 ? 0.863 4.086 -1.251 1.00 98.38 94 ALA A C 1
ATOM 775 O O . ALA A 1 94 ? 1.362 3.099 -0.717 1.00 98.38 94 ALA A O 1
ATOM 776 N N . ILE A 1 95 ? 1.388 5.308 -1.128 1.00 97.81 95 ILE A N 1
ATOM 777 C CA . ILE A 1 95 ? 2.672 5.565 -0.462 1.00 97.81 95 ILE A CA 1
ATOM 778 C C . ILE A 1 95 ? 2.618 5.153 1.014 1.00 97.81 95 ILE A C 1
ATOM 780 O O . ILE A 1 95 ? 3.519 4.476 1.500 1.00 97.81 95 ILE A O 1
ATOM 784 N N . ARG A 1 96 ? 1.554 5.528 1.740 1.00 98.56 96 ARG A N 1
ATOM 785 C CA . ARG A 1 96 ? 1.428 5.168 3.160 1.00 98.56 96 ARG A CA 1
ATOM 786 C C . ARG A 1 96 ? 1.243 3.670 3.362 1.00 98.56 96 ARG A C 1
ATOM 788 O O . ARG A 1 96 ? 1.808 3.1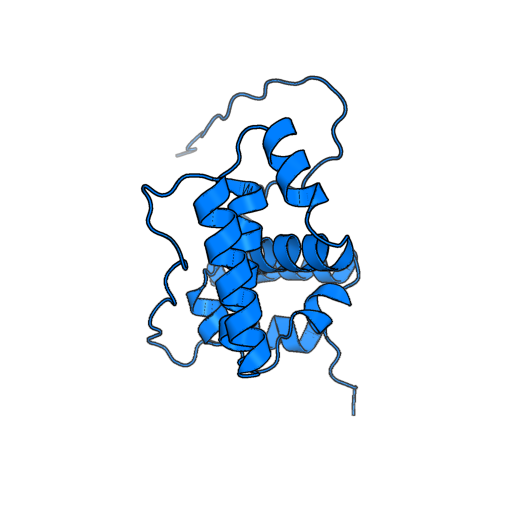31 4.302 1.00 98.56 96 ARG A O 1
ATOM 795 N N . THR A 1 97 ? 0.469 3.011 2.499 1.00 98.62 97 THR A N 1
ATOM 796 C CA . THR A 1 97 ? 0.282 1.554 2.560 1.00 98.62 97 THR A CA 1
ATOM 797 C C . THR A 1 97 ? 1.619 0.852 2.367 1.00 98.62 97 THR A C 1
ATOM 799 O O . THR A 1 97 ? 1.955 -0.012 3.166 1.00 98.62 97 THR A O 1
ATOM 802 N N . TYR A 1 98 ? 2.408 1.263 1.370 1.00 98.69 98 TYR A N 1
ATOM 803 C CA . TYR A 1 98 ? 3.744 0.713 1.168 1.00 98.69 98 TYR A CA 1
ATOM 804 C C . TYR A 1 98 ? 4.614 0.857 2.417 1.00 98.69 98 TYR A C 1
ATOM 806 O O . TYR A 1 98 ? 5.071 -0.149 2.938 1.00 98.69 98 TYR A O 1
ATOM 814 N N . TYR A 1 99 ? 4.770 2.070 2.952 1.00 98.44 99 TYR A N 1
ATOM 815 C CA . TYR A 1 99 ? 5.655 2.281 4.100 1.00 98.44 99 TYR A CA 1
ATOM 816 C C . TYR A 1 99 ? 5.188 1.593 5.389 1.00 98.44 99 TYR A C 1
ATOM 818 O O . TYR A 1 99 ? 6.023 1.094 6.134 1.00 98.44 99 TYR A O 1
ATOM 826 N N . ILE A 1 100 ? 3.877 1.526 5.655 1.00 98.50 100 ILE A N 1
ATOM 827 C CA . ILE A 1 100 ? 3.341 0.825 6.841 1.00 98.50 100 ILE A CA 1
ATOM 828 C C . ILE A 1 100 ? 3.672 -0.676 6.801 1.00 98.50 100 ILE A C 1
ATOM 830 O O . ILE A 1 100 ? 3.918 -1.278 7.842 1.00 98.50 100 ILE A O 1
ATOM 834 N N . PHE A 1 101 ? 3.678 -1.278 5.611 1.00 97.88 101 PHE A N 1
ATOM 835 C CA . PHE A 1 101 ? 3.916 -2.710 5.419 1.00 97.88 101 PHE A CA 1
ATOM 836 C C . PHE A 1 101 ? 5.286 -3.007 4.788 1.00 97.88 101 PHE A C 1
ATOM 838 O O . PHE A 1 101 ? 5.524 -4.121 4.339 1.00 97.88 101 PHE A O 1
ATOM 845 N N . GLU A 1 102 ? 6.201 -2.035 4.719 1.00 97.25 102 GLU A N 1
ATOM 846 C CA . GLU A 1 102 ? 7.471 -2.179 3.988 1.00 97.25 102 GLU A CA 1
ATOM 847 C C . GLU A 1 102 ? 8.324 -3.301 4.579 1.00 97.25 102 GLU A C 1
ATOM 849 O O . GLU A 1 102 ? 8.799 -4.170 3.854 1.00 97.25 102 GLU A O 1
ATOM 854 N N . VAL A 1 103 ? 8.476 -3.295 5.903 1.00 94.56 103 VAL A N 1
ATOM 855 C CA . VAL A 1 103 ? 9.305 -4.269 6.622 1.00 94.56 103 VAL A CA 1
ATOM 856 C C . VAL A 1 103 ? 8.601 -5.607 6.830 1.00 94.56 103 VAL A C 1
ATOM 858 O O . VAL A 1 103 ? 9.253 -6.641 6.834 1.00 94.56 103 VAL A O 1
ATOM 861 N N . THR A 1 104 ? 7.274 -5.603 6.980 1.00 93.50 104 THR A N 1
ATOM 862 C CA . THR A 1 104 ? 6.485 -6.820 7.229 1.00 93.50 104 THR A CA 1
ATOM 863 C C . THR A 1 104 ? 6.018 -7.522 5.952 1.00 93.50 104 THR A C 1
ATOM 865 O O . THR A 1 104 ? 5.621 -8.684 6.014 1.00 93.50 104 THR A O 1
ATOM 868 N N . GLY A 1 105 ? 6.082 -6.843 4.807 1.00 95.00 105 GLY A N 1
ATOM 869 C CA . GLY A 1 105 ? 5.760 -7.391 3.495 1.00 95.00 105 GLY A CA 1
ATOM 870 C C . GLY A 1 105 ? 4.263 -7.488 3.188 1.00 95.00 105 GLY A C 1
ATOM 871 O O . GLY A 1 105 ? 3.382 -7.189 4.004 1.00 95.00 105 GLY A O 1
ATOM 872 N N . VAL A 1 106 ? 3.971 -7.937 1.963 1.00 96.88 106 VAL A N 1
ATOM 873 C CA . VAL A 1 106 ? 2.599 -8.199 1.494 1.00 96.88 106 VAL A CA 1
ATOM 874 C C . VAL A 1 106 ? 1.948 -9.330 2.295 1.00 96.88 106 VAL A C 1
ATOM 876 O O . VAL A 1 106 ? 0.734 -9.360 2.467 1.00 96.88 106 VAL A O 1
ATOM 879 N N . GLU A 1 107 ? 2.750 -10.225 2.860 1.00 95.62 107 GLU A N 1
ATOM 880 C CA . GLU A 1 107 ? 2.332 -11.315 3.730 1.00 95.62 107 GLU A CA 1
ATOM 881 C C . GLU A 1 107 ? 1.533 -10.784 4.920 1.00 95.62 107 GLU A C 1
ATOM 883 O O . GLU A 1 107 ? 0.488 -11.335 5.263 1.00 95.62 107 GLU A O 1
ATOM 888 N N . GLN A 1 108 ? 1.957 -9.665 5.513 1.00 96.81 108 GLN A N 1
ATOM 889 C CA . GLN A 1 108 ? 1.209 -9.069 6.614 1.00 96.81 108 GLN A CA 1
ATOM 890 C C . GLN A 1 108 ? -0.115 -8.452 6.157 1.00 96.81 108 GLN A C 1
ATOM 892 O O . GLN A 1 108 ? -1.099 -8.513 6.893 1.00 96.81 108 GLN A O 1
ATOM 897 N N . ILE A 1 109 ? -0.188 -7.928 4.929 1.00 97.88 109 ILE A N 1
ATOM 898 C CA . ILE A 1 109 ? -1.444 -7.440 4.337 1.00 97.88 109 ILE A CA 1
ATOM 899 C C . ILE A 1 109 ? -2.465 -8.578 4.224 1.00 97.88 109 ILE A C 1
ATOM 901 O O . ILE A 1 109 ? -3.641 -8.393 4.558 1.00 97.88 109 ILE A O 1
ATOM 905 N N . MET A 1 110 ? -2.009 -9.766 3.830 1.00 97.38 110 MET A N 1
ATOM 906 C CA . MET A 1 110 ? -2.853 -10.958 3.723 1.00 97.38 110 MET A CA 1
ATOM 907 C C . MET A 1 110 ? -3.375 -11.455 5.087 1.00 97.38 110 MET A C 1
ATOM 909 O O . MET A 1 110 ? -4.368 -12.178 5.121 1.00 97.38 110 MET A O 1
ATOM 913 N N . ARG A 1 111 ? -2.772 -11.038 6.214 1.00 96.38 111 ARG A N 1
ATOM 914 C CA . ARG A 1 111 ? -3.259 -11.320 7.585 1.00 96.38 111 ARG A CA 1
ATOM 915 C C . ARG A 1 111 ? -4.243 -10.275 8.127 1.00 96.38 111 ARG A C 1
ATOM 917 O O . ARG A 1 111 ? -4.820 -10.455 9.203 1.00 96.38 111 ARG A O 1
ATOM 924 N N . THR A 1 112 ? -4.435 -9.153 7.431 1.00 96.75 112 THR A N 1
ATOM 925 C CA . THR A 1 112 ? -5.307 -8.067 7.912 1.00 96.75 112 THR A CA 1
ATOM 926 C C . THR A 1 112 ? -6.775 -8.502 7.910 1.00 96.75 112 THR A C 1
ATOM 928 O O . THR A 1 112 ? -7.224 -9.161 6.974 1.00 96.75 112 THR A O 1
ATOM 931 N N . THR A 1 113 ? -7.588 -8.053 8.874 1.00 95.44 113 THR A N 1
ATOM 932 C CA . THR A 1 113 ? -9.060 -8.242 8.821 1.00 95.44 113 THR A CA 1
ATOM 933 C C . THR A 1 113 ? -9.841 -6.946 8.727 1.00 95.44 113 THR A C 1
ATOM 935 O O . THR A 1 113 ? -10.996 -6.972 8.307 1.00 95.44 113 THR A O 1
ATOM 938 N N . HIS A 1 114 ? -9.264 -5.815 9.135 1.00 95.88 114 HIS A N 1
ATOM 939 C CA . HIS A 1 114 ? 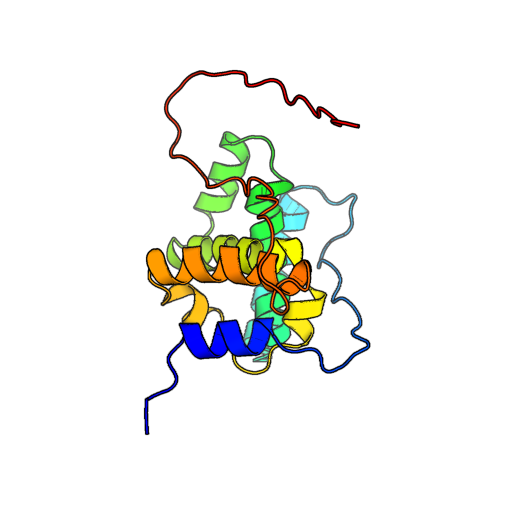-10.027 -4.575 9.290 1.00 95.88 114 HIS A CA 1
ATOM 940 C C . HIS A 1 114 ? -9.459 -3.394 8.520 1.00 95.88 114 HIS A C 1
ATOM 942 O O . HIS A 1 114 ? -10.214 -2.493 8.162 1.00 95.88 114 HIS A O 1
ATOM 948 N N . THR A 1 115 ? -8.159 -3.390 8.255 1.00 97.50 115 THR A N 1
ATOM 949 C CA . THR A 1 115 ? -7.459 -2.320 7.557 1.00 97.50 115 THR A CA 1
ATOM 950 C C . THR A 1 115 ? -8.110 -2.086 6.207 1.00 97.50 115 THR A C 1
ATOM 952 O O . THR A 1 115 ? -8.357 -3.017 5.447 1.00 97.50 115 THR A O 1
ATOM 955 N N . THR A 1 116 ? -8.412 -0.833 5.896 1.00 96.81 116 THR A N 1
ATOM 956 C CA . THR A 1 116 ? -8.924 -0.438 4.582 1.00 96.81 116 THR A CA 1
ATOM 957 C C . THR A 1 116 ? -8.085 0.715 4.044 1.00 96.81 116 THR A C 1
ATOM 959 O O . THR A 1 116 ? -7.552 1.504 4.834 1.00 96.81 116 THR A O 1
ATOM 962 N N . PRO A 1 117 ? -8.026 0.904 2.716 1.00 95.81 117 PRO A N 1
ATOM 963 C CA . PRO A 1 117 ? -7.404 2.085 2.115 1.00 95.81 117 PRO A CA 1
ATOM 964 C C . PRO A 1 117 ? -7.926 3.408 2.706 1.00 95.81 117 PRO A C 1
ATOM 966 O O . PRO A 1 117 ? -7.170 4.351 2.941 1.00 95.81 117 PRO A O 1
ATOM 969 N N . THR A 1 118 ? -9.223 3.467 3.025 1.00 95.44 118 THR A N 1
ATOM 970 C CA . THR A 1 118 ? -9.853 4.635 3.655 1.00 95.44 118 THR A CA 1
ATOM 971 C C . THR A 1 118 ? -9.332 4.899 5.066 1.00 95.44 118 THR A C 1
ATOM 973 O O . THR A 1 118 ? -9.137 6.062 5.419 1.00 95.44 118 THR A O 1
ATOM 976 N N . MET A 1 119 ? -9.083 3.861 5.872 1.00 97.69 119 MET A N 1
ATOM 977 C CA . MET A 1 119 ? -8.471 4.023 7.198 1.00 97.69 119 MET A CA 1
ATOM 978 C C . MET A 1 119 ? -7.062 4.610 7.083 1.00 97.69 119 MET A C 1
ATOM 980 O O . MET A 1 119 ? -6.763 5.587 7.761 1.00 97.69 119 MET A O 1
ATOM 984 N N . ILE A 1 120 ? -6.247 4.104 6.152 1.00 97.75 120 ILE A N 1
ATOM 985 C CA . ILE A 1 120 ? -4.885 4.606 5.895 1.00 97.75 120 ILE A CA 1
ATOM 986 C C . ILE A 1 120 ? -4.906 6.082 5.463 1.00 97.75 120 ILE A C 1
ATOM 988 O O . ILE A 1 120 ? -4.083 6.892 5.906 1.00 97.75 120 ILE A O 1
ATOM 992 N N . ARG A 1 121 ? -5.885 6.471 4.633 1.00 96.19 121 ARG A N 1
ATOM 993 C CA . ARG A 1 121 ? -6.096 7.874 4.239 1.00 96.19 121 ARG A CA 1
ATOM 994 C C . ARG A 1 121 ? -6.418 8.777 5.432 1.00 96.19 121 ARG A C 1
ATOM 996 O O . ARG A 1 121 ? -5.984 9.923 5.449 1.00 96.19 121 ARG A O 1
ATOM 1003 N N . LYS A 1 122 ? -7.214 8.283 6.385 1.00 95.19 122 LYS A N 1
ATOM 1004 C CA . LYS A 1 122 ? -7.704 9.051 7.540 1.00 95.19 122 LYS A CA 1
ATOM 1005 C C . LYS A 1 122 ? -6.657 9.252 8.636 1.00 95.19 122 LYS A C 1
ATOM 1007 O O . LYS A 1 122 ? -6.879 10.102 9.490 1.00 95.19 122 LYS A O 1
ATOM 1012 N N . LEU A 1 123 ? -5.541 8.522 8.601 1.00 97.00 123 LEU A N 1
ATOM 1013 C CA . LEU A 1 123 ? -4.455 8.703 9.563 1.00 97.00 123 LEU A CA 1
ATOM 1014 C C . LEU A 1 123 ? -3.948 10.148 9.549 1.00 97.00 123 LEU A C 1
ATOM 1016 O O . LEU A 1 123 ? -3.593 10.701 8.498 1.00 97.00 123 LEU A O 1
ATOM 1020 N N . SER A 1 124 ? -3.834 10.735 10.731 1.00 96.44 124 SER A N 1
ATOM 1021 C CA . SER A 1 124 ? -3.030 11.932 10.931 1.00 96.44 124 SER A CA 1
ATOM 1022 C C . SER A 1 124 ? -1.556 11.644 10.625 1.00 96.44 124 SER A C 1
ATOM 1024 O O . SER A 1 124 ? -1.103 10.499 10.552 1.00 96.44 124 SER A O 1
ATOM 1026 N N . THR A 1 125 ? -0.763 12.700 10.448 1.00 95.81 125 THR A N 1
ATOM 1027 C CA . THR A 1 125 ? 0.687 12.553 10.263 1.00 95.81 125 THR A CA 1
ATOM 1028 C C . THR A 1 125 ? 1.360 11.905 11.476 1.00 95.81 125 THR A C 1
ATOM 1030 O O . THR A 1 125 ? 2.327 11.170 11.293 1.00 95.81 125 THR A O 1
ATOM 1033 N N . ALA A 1 126 ? 0.866 12.167 12.691 1.00 97.56 126 ALA A N 1
ATOM 1034 C CA . ALA A 1 126 ? 1.403 11.582 13.917 1.00 97.56 126 ALA A CA 1
ATOM 1035 C C . ALA A 1 126 ? 1.119 10.075 13.983 1.00 97.56 126 ALA A C 1
ATOM 1037 O O . ALA A 1 126 ? 2.055 9.295 14.113 1.00 97.56 126 ALA A O 1
ATOM 1038 N N . GLU A 1 127 ? -0.137 9.668 13.781 1.00 98.25 127 GLU A N 1
ATOM 1039 C CA . GLU A 1 127 ? -0.534 8.251 13.762 1.00 98.25 127 GLU A CA 1
ATOM 1040 C C . GLU A 1 127 ? 0.177 7.470 12.656 1.00 98.25 127 GLU A C 1
ATOM 1042 O O . GLU A 1 127 ? 0.621 6.350 12.877 1.00 98.25 127 GLU A O 1
ATOM 1047 N N . TYR A 1 128 ? 0.317 8.063 11.466 1.00 98.06 128 TYR A N 1
ATOM 1048 C CA . TYR A 1 128 ? 1.062 7.441 10.375 1.00 98.06 128 TYR A CA 1
ATOM 1049 C C . TYR A 1 128 ? 2.517 7.169 10.770 1.00 98.06 128 TYR A C 1
ATOM 1051 O O . TYR A 1 128 ? 2.983 6.051 10.596 1.00 98.06 128 TYR A O 1
ATOM 1059 N N . LYS A 1 129 ? 3.225 8.169 11.314 1.00 97.19 129 LYS A N 1
ATOM 1060 C CA . LYS A 1 129 ? 4.625 8.010 11.736 1.00 97.19 129 LYS A CA 1
ATOM 1061 C C . LYS A 1 129 ? 4.776 6.979 12.848 1.00 97.19 129 LYS A C 1
ATOM 1063 O O . LYS A 1 129 ? 5.707 6.188 12.794 1.00 97.19 129 LYS A O 1
ATOM 1068 N N . ASP A 1 130 ? 3.866 6.987 13.816 1.00 97.62 130 ASP A N 1
ATOM 1069 C CA . ASP A 1 130 ? 3.874 6.008 14.898 1.00 97.62 130 ASP A CA 1
ATOM 1070 C C . ASP A 1 130 ? 3.675 4.581 14.364 1.00 97.62 130 ASP A C 1
ATOM 1072 O O . ASP A 1 130 ? 4.447 3.692 14.707 1.00 97.62 130 ASP A O 1
ATOM 1076 N N . LEU A 1 131 ? 2.744 4.371 13.424 1.00 97.94 131 LEU A N 1
ATOM 1077 C CA . LEU A 1 131 ? 2.562 3.068 12.771 1.00 97.94 131 LEU A CA 1
ATOM 1078 C C . LEU A 1 131 ? 3.814 2.586 12.026 1.00 97.94 131 LEU A C 1
ATOM 1080 O O . LEU A 1 131 ? 4.066 1.386 12.034 1.00 97.94 131 LEU A O 1
ATOM 1084 N N . LEU A 1 132 ? 4.609 3.485 11.426 1.00 96.75 132 LEU A N 1
ATOM 1085 C CA . LEU A 1 132 ? 5.896 3.109 10.819 1.00 96.75 132 LEU A CA 1
ATOM 1086 C C . LEU A 1 132 ? 6.904 2.626 11.868 1.00 96.75 132 LEU A C 1
ATOM 1088 O O . LEU A 1 132 ? 7.641 1.671 11.640 1.00 96.75 132 LEU A O 1
ATOM 1092 N N . SER A 1 133 ? 6.954 3.286 13.026 1.00 95.38 133 SER A N 1
ATOM 1093 C CA . SER A 1 133 ? 7.793 2.833 14.137 1.00 95.38 133 SER A CA 1
ATOM 1094 C C . SER A 1 133 ? 7.312 1.477 14.657 1.00 95.38 133 SER A C 1
ATOM 1096 O O . SER A 1 133 ? 8.114 0.554 14.793 1.00 95.38 133 SER A O 1
ATOM 1098 N N . LYS A 1 134 ? 5.997 1.311 14.842 1.00 95.75 134 LYS A N 1
ATOM 1099 C CA . LYS A 1 134 ? 5.398 0.050 15.293 1.00 95.75 134 LYS A 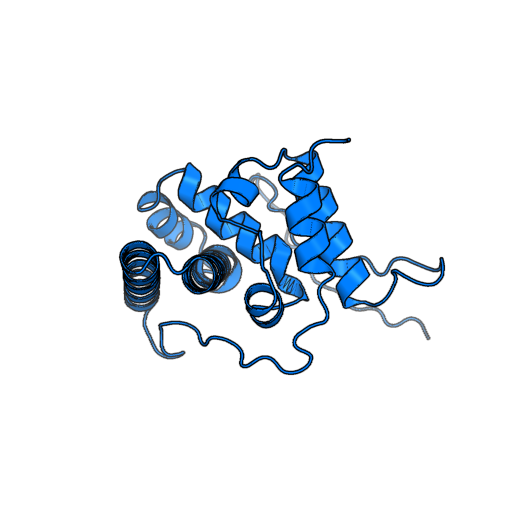CA 1
ATOM 1100 C C . LYS A 1 134 ? 5.603 -1.098 14.316 1.00 95.75 134 LYS A C 1
ATOM 1102 O O . LYS A 1 134 ? 5.897 -2.198 14.766 1.00 95.75 134 LYS A O 1
ATOM 1107 N N . SER A 1 135 ? 5.519 -0.873 13.005 1.00 94.56 135 SER A N 1
ATOM 1108 C CA . SER A 1 135 ? 5.785 -1.934 12.027 1.00 94.56 135 SER A CA 1
ATOM 1109 C C . SER A 1 135 ? 7.212 -2.478 12.144 1.00 94.56 135 SER A C 1
ATOM 1111 O O . SER A 1 135 ? 7.409 -3.683 12.024 1.00 94.56 135 SER A O 1
ATOM 1113 N N . VAL A 1 136 ? 8.196 -1.617 12.435 1.00 92.88 136 VAL A N 1
ATOM 1114 C CA . VAL A 1 136 ? 9.593 -2.029 12.666 1.00 92.88 136 VAL A CA 1
ATOM 1115 C C . VAL A 1 136 ? 9.754 -2.763 13.995 1.00 92.88 136 VAL A C 1
ATOM 1117 O O . VAL A 1 136 ? 10.391 -3.812 14.029 1.00 92.88 136 VAL A O 1
ATOM 1120 N N . GLU A 1 137 ? 9.173 -2.246 15.082 1.00 91.88 137 GLU A N 1
ATOM 1121 C CA . GLU A 1 137 ? 9.212 -2.895 16.403 1.00 91.88 137 GLU A CA 1
ATOM 1122 C C . GLU A 1 137 ? 8.628 -4.313 16.352 1.00 91.88 137 GLU A C 1
ATOM 1124 O O . GLU A 1 137 ? 9.243 -5.255 16.853 1.00 91.88 137 GLU A O 1
ATOM 1129 N N . ILE A 1 138 ? 7.475 -4.464 15.691 1.00 90.44 138 ILE A N 1
ATOM 1130 C CA . ILE A 1 138 ? 6.792 -5.747 15.502 1.00 90.44 138 ILE A CA 1
ATOM 1131 C C . ILE A 1 138 ? 7.650 -6.690 14.655 1.00 90.44 138 ILE A C 1
ATOM 1133 O O . ILE A 1 138 ? 7.842 -7.840 15.042 1.00 90.44 138 ILE A O 1
ATOM 1137 N N . PHE A 1 139 ? 8.199 -6.213 13.533 1.00 88.50 139 PHE A N 1
ATOM 1138 C CA . PHE A 1 139 ? 9.054 -7.027 12.664 1.00 88.50 139 PHE A CA 1
ATOM 1139 C C . PHE A 1 139 ? 10.310 -7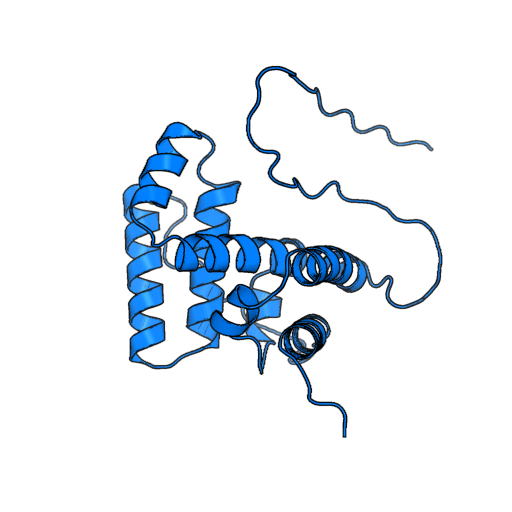.535 13.386 1.00 88.50 139 PHE A C 1
ATOM 1141 O O . PHE A 1 139 ? 10.679 -8.697 13.243 1.00 88.50 139 PHE A O 1
ATOM 1148 N N . ASN A 1 140 ? 10.935 -6.689 14.207 1.00 86.38 140 ASN A N 1
ATOM 1149 C CA . ASN A 1 140 ? 12.128 -7.046 14.974 1.00 86.38 140 ASN A CA 1
ATOM 1150 C C . ASN A 1 140 ? 11.823 -7.892 16.228 1.00 86.38 140 ASN A C 1
ATOM 1152 O O . ASN A 1 140 ? 12.755 -8.304 16.916 1.00 86.38 140 ASN A O 1
ATOM 1156 N N . GLY A 1 141 ? 10.549 -8.130 16.568 1.00 73.25 141 GLY A N 1
ATOM 1157 C CA . GLY A 1 141 ? 10.152 -8.857 17.780 1.00 73.25 141 GLY A CA 1
ATOM 1158 C C . GLY A 1 141 ? 10.360 -8.083 19.092 1.00 73.25 141 GLY A C 1
ATOM 1159 O O . GLY A 1 141 ? 10.262 -8.671 20.167 1.00 73.25 141 GLY A O 1
ATOM 1160 N N . VAL A 1 142 ? 10.608 -6.768 19.025 1.00 56.78 142 VAL A N 1
ATOM 1161 C CA . VAL A 1 142 ? 10.972 -5.899 20.169 1.00 56.78 142 VAL A CA 1
ATOM 1162 C C . VAL A 1 142 ? 9.752 -5.496 21.015 1.00 56.78 142 VAL A C 1
ATOM 1164 O O . VAL A 1 142 ? 9.868 -4.752 21.984 1.00 56.78 142 VAL A O 1
ATOM 1167 N N . GLU A 1 143 ? 8.561 -6.041 20.744 1.00 50.78 143 GLU A N 1
ATOM 1168 C CA . GLU A 1 143 ? 7.436 -5.891 21.681 1.00 50.78 143 GLU A CA 1
ATOM 1169 C C . GLU A 1 143 ? 7.666 -6.622 23.020 1.00 50.78 143 GLU A C 1
ATOM 1171 O O . GLU A 1 143 ? 6.896 -6.423 23.956 1.00 50.78 143 GLU A O 1
ATOM 1176 N N . ASN A 1 144 ? 8.761 -7.381 23.162 1.00 44.59 144 ASN A N 1
ATOM 1177 C CA . ASN A 1 144 ? 9.227 -7.897 24.443 1.00 44.59 144 ASN A CA 1
ATOM 1178 C C . ASN A 1 144 ? 10.697 -7.515 24.686 1.00 44.59 144 ASN A C 1
ATOM 1180 O O . ASN A 1 144 ? 11.571 -7.916 23.927 1.00 44.59 144 ASN A O 1
ATOM 1184 N N . LEU A 1 145 ? 10.940 -6.853 25.824 1.00 36.38 145 LEU A N 1
ATOM 1185 C CA . LEU A 1 145 ? 12.235 -6.489 26.426 1.00 36.38 145 LEU A CA 1
ATOM 1186 C C . LEU A 1 145 ? 12.824 -5.153 25.943 1.00 36.38 145 LEU A C 1
ATOM 1188 O O . LEU A 1 145 ? 13.318 -5.009 24.831 1.00 36.38 145 LEU A O 1
ATOM 1192 N N . GLY A 1 146 ? 12.801 -4.167 26.847 1.00 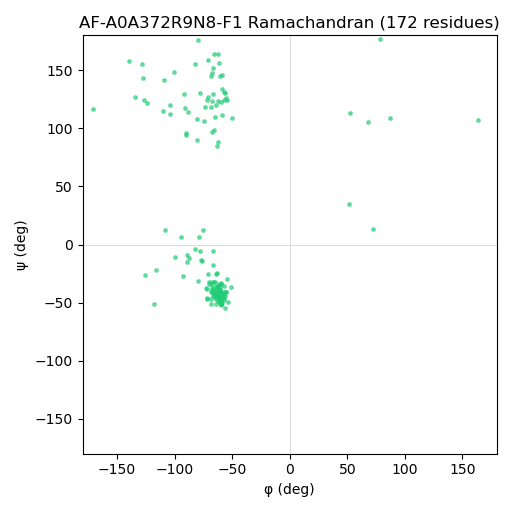44.16 146 GLY A N 1
ATOM 1193 C CA . GLY A 1 146 ? 13.518 -2.910 26.676 1.00 44.16 146 GLY A CA 1
ATOM 1194 C C . GLY A 1 146 ? 15.007 -3.153 26.434 1.00 44.16 146 GLY A C 1
ATOM 1195 O O . GLY A 1 146 ? 15.664 -3.823 27.225 1.00 44.16 146 GLY A O 1
ATOM 1196 N N . GLY A 1 147 ? 15.530 -2.594 25.348 1.00 38.84 147 GLY A N 1
ATOM 1197 C CA . GLY A 1 147 ? 16.946 -2.679 25.014 1.00 38.84 147 GLY A CA 1
ATOM 1198 C C . GLY A 1 147 ? 17.210 -2.309 23.560 1.00 38.84 147 GLY A C 1
ATOM 1199 O O . GLY A 1 147 ? 16.883 -3.068 22.664 1.00 38.84 147 GLY A O 1
ATOM 1200 N N . GLU A 1 148 ? 17.790 -1.122 23.381 1.00 38.97 148 GLU A N 1
ATOM 1201 C CA . GLU A 1 148 ? 18.517 -0.594 22.215 1.00 38.97 148 GLU A CA 1
ATOM 1202 C C . GLU A 1 148 ? 17.868 -0.644 20.813 1.00 38.97 148 GLU A C 1
ATOM 1204 O O . GLU A 1 148 ? 17.690 -1.666 20.158 1.00 38.97 148 GLU A O 1
ATOM 1209 N N . ILE A 1 149 ? 17.573 0.562 20.318 1.00 42.59 149 ILE A N 1
ATOM 1210 C CA . ILE A 1 149 ? 16.911 0.835 19.045 1.00 42.59 149 ILE A CA 1
ATOM 1211 C C . ILE A 1 149 ? 17.929 0.752 17.897 1.00 42.59 149 ILE A C 1
ATOM 1213 O O . ILE A 1 149 ? 18.702 1.686 17.678 1.00 42.59 149 ILE A O 1
ATOM 1217 N N . TYR A 1 150 ? 17.860 -0.295 17.075 1.00 40.78 150 TYR A N 1
ATOM 1218 C CA . TYR A 1 150 ? 18.421 -0.244 15.724 1.00 40.78 150 TYR A CA 1
ATOM 1219 C C . TYR A 1 150 ? 17.431 0.475 14.808 1.00 40.78 150 TYR A C 1
ATOM 1221 O O . TYR A 1 150 ? 16.534 -0.127 14.217 1.00 40.78 150 TYR A O 1
ATOM 1229 N N . VAL A 1 151 ? 17.573 1.799 14.710 1.00 39.81 151 VAL A N 1
ATOM 1230 C CA . VAL A 1 151 ? 16.834 2.595 13.727 1.00 39.81 151 VAL A CA 1
ATOM 1231 C C . VAL A 1 151 ? 17.360 2.211 12.346 1.00 39.81 151 VAL A C 1
ATOM 1233 O O . VAL A 1 151 ? 18.367 2.748 11.879 1.00 39.81 151 VAL A O 1
ATOM 1236 N N . LEU A 1 152 ? 16.674 1.295 11.658 1.00 40.09 152 LEU A N 1
ATOM 1237 C CA . LEU A 1 152 ? 16.728 1.292 10.203 1.00 40.09 152 LEU A CA 1
ATOM 1238 C C . LEU A 1 152 ? 16.218 2.677 9.799 1.00 40.09 152 LEU A C 1
ATOM 1240 O O . LEU A 1 152 ? 15.065 3.013 10.066 1.00 40.09 152 LEU A O 1
ATOM 1244 N N . TYR A 1 153 ? 17.093 3.524 9.259 1.00 38.78 153 TYR A N 1
ATOM 1245 C CA . TYR A 1 153 ? 16.712 4.843 8.765 1.00 38.78 153 TYR A CA 1
ATOM 1246 C C . TYR A 1 153 ? 15.735 4.654 7.599 1.00 38.78 153 TYR A C 1
ATOM 1248 O O . TYR A 1 153 ? 16.139 4.641 6.436 1.00 38.78 153 TYR A O 1
ATOM 1256 N N . ILE A 1 154 ? 14.446 4.497 7.910 1.00 43.31 154 ILE A N 1
ATOM 1257 C CA . ILE A 1 154 ? 13.370 4.558 6.930 1.00 43.31 154 ILE A CA 1
ATOM 1258 C C . ILE A 1 154 ? 13.507 5.923 6.273 1.00 43.31 154 ILE A C 1
ATOM 1260 O O . ILE A 1 154 ? 13.558 6.964 6.939 1.00 43.31 154 ILE A O 1
ATOM 1264 N N . ARG A 1 155 ? 13.631 5.911 4.949 1.00 38.66 155 ARG A N 1
ATOM 1265 C CA . ARG A 1 155 ? 13.734 7.104 4.119 1.00 38.66 155 ARG A CA 1
ATOM 1266 C C . ARG A 1 155 ? 12.446 7.909 4.274 1.00 38.66 155 ARG A C 1
ATOM 1268 O O . ARG A 1 155 ? 11.512 7.747 3.503 1.00 38.66 155 ARG A O 1
ATOM 1275 N N . VAL A 1 156 ? 12.390 8.800 5.261 1.00 40.16 156 VAL A N 1
ATOM 1276 C CA . VAL A 1 156 ? 11.332 9.808 5.341 1.00 40.16 156 VAL A CA 1
ATOM 1277 C C . VAL A 1 156 ? 11.505 10.704 4.110 1.00 40.16 156 VAL A C 1
ATOM 1279 O O . VAL A 1 156 ? 12.582 11.292 3.960 1.00 40.16 156 VAL A O 1
ATOM 1282 N N . PRO A 1 157 ? 10.515 10.821 3.206 1.00 35.47 157 PRO A N 1
ATOM 1283 C CA . PRO A 1 157 ? 10.642 11.689 2.046 1.00 35.47 157 PRO A CA 1
ATOM 1284 C C . PRO A 1 157 ? 10.723 13.147 2.516 1.00 35.47 157 PRO A C 1
ATOM 1286 O O . PRO A 1 157 ? 9.724 13.792 2.831 1.00 35.47 157 PRO A O 1
ATOM 1289 N N . GLN A 1 158 ? 11.950 13.663 2.595 1.00 35.16 158 GLN A N 1
ATOM 1290 C CA . GLN A 1 158 ? 12.237 15.084 2.740 1.00 35.16 158 GLN A CA 1
ATOM 1291 C C . GLN A 1 158 ? 11.798 15.780 1.448 1.00 35.16 158 GLN A C 1
ATOM 1293 O O . GLN A 1 158 ? 12.150 15.345 0.347 1.00 35.16 158 GLN A O 1
ATOM 1298 N N . LYS A 1 159 ? 11.018 16.860 1.572 1.00 34.78 159 LYS A N 1
ATOM 1299 C CA . LYS A 1 159 ? 10.753 17.764 0.449 1.00 34.78 159 LYS A CA 1
ATOM 1300 C C . LYS A 1 159 ? 12.101 18.215 -0.114 1.00 34.78 159 LYS A C 1
ATOM 1302 O O . LYS A 1 159 ? 12.935 18.730 0.618 1.00 34.78 159 LYS A O 1
ATOM 1307 N N . SER A 1 160 ? 12.291 17.981 -1.407 1.00 34.22 160 SER A N 1
ATOM 1308 C CA . SER A 1 160 ? 13.464 18.379 -2.179 1.00 34.22 160 SER A CA 1
ATOM 1309 C C . SER A 1 160 ? 13.799 19.859 -1.967 1.00 34.22 160 SER A C 1
ATOM 1311 O O . SER A 1 160 ? 13.134 20.727 -2.531 1.00 34.22 160 SER A O 1
ATOM 1313 N N . THR A 1 161 ? 14.886 20.129 -1.255 1.00 32.06 161 THR A N 1
ATOM 1314 C CA . THR A 1 161 ? 15.756 21.277 -1.514 1.00 32.06 161 THR A CA 1
ATOM 1315 C C . THR A 1 161 ? 17.192 20.777 -1.639 1.00 32.06 161 THR A C 1
ATOM 1317 O O . THR A 1 161 ? 17.578 19.755 -1.073 1.00 32.06 161 THR A O 1
ATOM 1320 N N . ALA A 1 162 ? 17.919 21.422 -2.544 1.00 37.28 162 ALA A N 1
ATOM 1321 C CA . ALA A 1 162 ? 19.087 20.902 -3.229 1.00 37.28 162 ALA A CA 1
ATOM 1322 C C . ALA A 1 162 ? 20.278 20.533 -2.324 1.00 37.28 162 ALA A C 1
ATOM 1324 O O . ALA A 1 162 ? 20.491 21.113 -1.267 1.00 37.28 162 ALA A O 1
ATOM 1325 N N . ALA A 1 163 ? 21.097 19.628 -2.873 1.00 40.75 163 ALA A N 1
ATOM 1326 C CA . ALA A 1 163 ? 22.466 19.289 -2.490 1.00 40.75 163 ALA A CA 1
ATOM 1327 C C . ALA A 1 163 ? 22.657 18.589 -1.135 1.00 40.75 163 ALA A C 1
ATOM 1329 O O . ALA A 1 163 ? 22.668 19.220 -0.091 1.00 40.75 163 ALA A O 1
ATOM 1330 N N . THR A 1 164 ? 22.944 17.281 -1.172 1.00 30.50 164 THR A N 1
ATOM 1331 C CA . THR A 1 164 ? 24.105 16.662 -0.493 1.00 30.50 164 THR A CA 1
ATOM 1332 C C . THR A 1 164 ? 24.221 15.203 -0.954 1.00 30.50 164 THR A C 1
ATOM 1334 O O . THR A 1 164 ? 23.352 14.378 -0.676 1.00 30.50 164 THR A O 1
ATOM 1337 N N . LYS A 1 165 ? 25.320 14.853 -1.634 1.00 40.53 165 LYS A N 1
ATOM 1338 C CA . LYS A 1 165 ? 25.750 13.455 -1.801 1.00 40.53 165 LYS A CA 1
ATOM 1339 C C . LYS A 1 165 ? 26.110 12.909 -0.413 1.00 40.53 165 LYS A C 1
ATOM 1341 O O . LYS A 1 165 ? 27.133 13.314 0.129 1.00 40.53 165 LYS A O 1
ATOM 1346 N N . LYS A 1 166 ? 25.326 11.995 0.167 1.00 34.75 166 LYS A N 1
ATOM 1347 C CA . LYS A 1 166 ? 25.768 11.221 1.342 1.00 34.75 166 LYS A CA 1
ATOM 1348 C C . LYS A 1 166 ? 26.135 9.804 0.915 1.00 34.75 166 LYS A C 1
ATOM 1350 O O . LYS A 1 166 ? 25.287 9.033 0.481 1.00 34.75 166 LYS A O 1
ATOM 1355 N N . LYS A 1 167 ? 27.436 9.508 1.011 1.00 32.91 167 LYS A N 1
ATOM 1356 C CA . LYS A 1 167 ? 28.004 8.156 0.980 1.00 32.91 167 LYS A CA 1
ATOM 1357 C C . LYS A 1 167 ? 27.400 7.346 2.131 1.00 32.91 167 LYS A C 1
ATOM 1359 O O . LYS A 1 167 ? 27.370 7.831 3.259 1.00 32.91 167 LYS A O 1
ATOM 1364 N N . PHE A 1 168 ? 26.967 6.126 1.841 1.00 34.44 168 PHE A N 1
ATOM 1365 C CA . PHE A 1 168 ? 26.620 5.136 2.855 1.00 34.44 168 PHE A CA 1
ATOM 1366 C C . PHE A 1 168 ? 27.915 4.525 3.403 1.00 34.44 168 PHE A C 1
ATOM 1368 O O . PHE A 1 168 ? 28.782 4.126 2.628 1.00 34.44 168 PHE A O 1
ATOM 1375 N N . PHE A 1 169 ? 28.058 4.480 4.725 1.00 30.05 169 PHE A N 1
ATOM 1376 C CA . PHE A 1 169 ? 29.118 3.741 5.404 1.00 30.05 169 PHE A CA 1
ATOM 1377 C C . PHE A 1 169 ? 28.450 2.778 6.379 1.00 30.05 169 PHE A C 1
ATOM 1379 O O . PHE A 1 169 ? 27.707 3.210 7.257 1.00 30.05 169 PHE A O 1
ATOM 1386 N N . ILE A 1 170 ? 28.722 1.487 6.217 1.00 33.38 170 ILE A N 1
ATOM 1387 C CA . ILE A 1 170 ? 28.433 0.475 7.229 1.00 33.38 170 ILE A CA 1
ATOM 1388 C C . ILE A 1 170 ? 29.697 0.382 8.080 1.00 33.38 170 ILE A C 1
ATOM 1390 O O . ILE A 1 170 ? 30.766 0.062 7.559 1.00 33.38 170 ILE A O 1
ATOM 1394 N N . LYS A 1 171 ? 29.609 0.696 9.373 1.00 29.98 171 LYS A N 1
ATOM 1395 C CA . LYS A 1 171 ? 30.649 0.326 10.337 1.00 29.98 171 LYS A CA 1
ATOM 1396 C C . LYS A 1 171 ? 30.089 -0.745 11.260 1.00 29.98 171 LYS A C 1
ATOM 1398 O O . LYS A 1 171 ? 29.176 -0.481 12.030 1.00 29.98 171 LYS A O 1
ATOM 1403 N N . SER A 1 172 ? 30.676 -1.934 11.168 1.00 26.84 172 SER A N 1
ATOM 1404 C CA . SER A 1 172 ? 30.656 -2.936 12.230 1.00 26.84 172 SER A CA 1
ATOM 1405 C C . SER A 1 172 ? 31.548 -2.425 13.358 1.00 26.84 172 SER A C 1
ATOM 1407 O O . SER A 1 172 ? 32.710 -2.104 13.103 1.00 26.84 172 SER A O 1
ATOM 1409 N N . VAL A 1 173 ? 31.040 -2.363 14.585 1.00 37.03 173 VAL A N 1
ATOM 1410 C CA . VAL A 1 173 ? 31.894 -2.273 15.776 1.00 37.03 173 VAL A CA 1
ATOM 1411 C C . VAL A 1 173 ? 31.876 -3.660 16.409 1.00 37.03 173 VAL A C 1
ATOM 1413 O O . VAL A 1 173 ? 30.801 -4.206 16.637 1.00 37.03 173 VAL A O 1
ATOM 1416 N N . LYS A 1 174 ? 33.068 -4.255 16.514 1.00 38.38 174 LYS A N 1
ATOM 1417 C CA . LYS A 1 174 ? 33.315 -5.525 17.204 1.00 38.38 174 LYS A CA 1
ATOM 1418 C C . LYS A 1 174 ? 33.217 -5.335 18.709 1.00 38.38 174 LYS A C 1
ATOM 1420 O O . LYS A 1 174 ? 33.601 -4.230 19.155 1.00 38.38 174 LYS A O 1
#

Radius of gyration: 17.23 Å; Cα contacts (8 Å, |Δi|>4): 160; chains: 1; bounding box: 50×41×45 Å

pLDDT: mean 84.03, std 23.3, range [26.84, 98.69]

Foldseek 3Di:
DDDCALLNQLLVLLLFCPPVDFDQDDQQDDPPDDLVRSLVSLVVQLVVCVVVVPQLSNLLSLLSVLCSLPPVDPDPVVSVVSVVVDDPLSNQLSVLSNLLCVLVHSRSSRSRDDNGSVSSSPDDPVSSVVSSVSSVCSSVVVVDDDDDDPPPPDCPDDDDDDDDDDDDDDDDDD

Solvent-accessible surface area (backbone atoms only — not comparable to full-atom values): 10478 Å² total; per-residue (Å²): 134,85,81,83,47,55,65,60,42,39,54,54,27,70,70,45,66,54,65,78,79,64,84,63,75,74,72,76,54,62,95,83,53,51,72,67,55,40,52,52,36,34,51,51,48,31,56,48,20,60,73,70,68,36,61,56,54,30,48,48,34,32,25,50,48,12,41,45,56,74,62,71,41,81,47,67,69,63,35,48,57,59,49,70,77,44,54,74,67,55,49,51,26,17,45,50,45,20,58,47,32,57,84,56,35,58,43,42,50,72,34,42,85,70,63,44,66,67,40,62,56,68,48,49,75,66,56,48,53,50,45,40,53,47,33,49,37,57,65,71,55,52,86,62,68,94,72,84,86,81,75,73,81,71,82,70,85,69,81,90,71,84,87,79,94,77,83,87,78,90,79,87,81,132

Mean predicted aligned error: 9.44 Å

Sequence (174 aa):
MTEINAYQRILGDLRRLQPTEVAAYPPPYTITAGLEEKFDLINAAIERAKRIDDRILMLANVYYLGHFLEVEIRDNTKRGRFLQQLSIHFRMIAIRTYYIFEVTGVEQIMRTTHTTPTMIRKLSTAEYKDLLSKSVEIFNGVENLGGEIYVLYIRVPQKSTAATKKKFFIKSVK